Protein AF-X1JX09-F1 (afdb_monomer_lite)

pLDDT: mean 85.92, std 13.98, range [45.09, 95.94]

Organism: NCBI:txid412755

Foldseek 3Di:
DDDDDPVRVVLVVLVVCLVPDPVVPVPDDPVCCVVPNPDDDPDD

InterPro domains:
  IPR055190 ATP synthase A/B type, C-terminal domain [PF22919] (1-36)

Secondary structure (DSSP, 8-state):
-----HHHHHHHHHHHHTTS-GGG-TTS-HHHIIIIIT------

Structure (mmCIF, N/CA/C/O backbone):
data_AF-X1JX09-F1
#
_entry.id   AF-X1JX09-F1
#
loop_
_atom_site.group_PDB
_atom_site.id
_atom_site.type_symbol
_atom_site.label_atom_id
_atom_site.label_alt_id
_atom_site.label_comp_id
_atom_site.label_asym_id
_atom_site.label_entity_id
_atom_site.label_seq_id
_atom_site.pdbx_PDB_ins_code
_atom_site.Cartn_x
_atom_site.Cartn_y
_atom_site.Cartn_z
_atom_site.occupancy
_atom_site.B_iso_or_equiv
_atom_site.auth_seq_id
_atom_site.auth_comp_id
_atom_site.auth_asym_id
_atom_site.auth_atom_id
_atom_site.pdbx_PDB_model_num
ATOM 1 N N . ASN A 1 1 ? 4.250 -4.291 -24.864 1.00 59.44 1 ASN A N 1
ATOM 2 C CA . ASN A 1 1 ? 4.954 -4.681 -23.629 1.00 59.44 1 ASN A CA 1
ATOM 3 C C . ASN A 1 1 ? 5.652 -3.467 -23.087 1.00 59.44 1 ASN A C 1
ATOM 5 O O . ASN A 1 1 ? 6.505 -2.922 -23.772 1.00 59.44 1 ASN A O 1
ATOM 9 N N . GLU A 1 2 ? 5.218 -3.025 -21.917 1.00 85.12 2 GLU A N 1
ATOM 10 C CA . GLU A 1 2 ? 5.819 -1.923 -21.177 1.00 85.12 2 GLU A CA 1
ATOM 11 C C . GLU A 1 2 ? 6.534 -2.532 -19.971 1.00 85.12 2 GLU A C 1
ATOM 13 O O . GLU A 1 2 ? 5.957 -3.374 -19.279 1.00 85.12 2 GLU A O 1
ATOM 18 N N . ASN A 1 3 ? 7.794 -2.159 -19.764 1.00 91.62 3 ASN A N 1
ATOM 19 C CA . ASN A 1 3 ? 8.528 -2.542 -18.568 1.00 91.62 3 ASN A CA 1
ATOM 20 C C . ASN A 1 3 ? 8.232 -1.495 -17.502 1.00 91.62 3 ASN A C 1
ATOM 22 O O . ASN A 1 3 ? 8.456 -0.312 -17.744 1.00 91.62 3 ASN A O 1
ATOM 26 N N . ARG A 1 4 ? 7.732 -1.937 -16.349 1.00 91.56 4 ARG A N 1
ATOM 27 C CA . ARG A 1 4 ? 7.502 -1.078 -15.189 1.00 91.56 4 ARG A CA 1
ATOM 28 C C . ARG A 1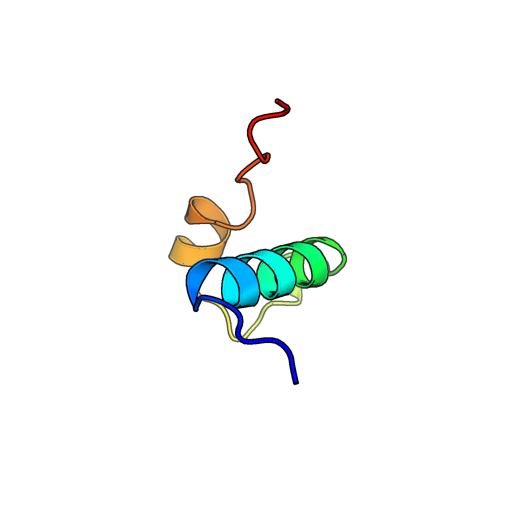 4 ? 8.492 -1.428 -14.106 1.00 91.56 4 ARG A C 1
ATOM 30 O O . ARG A 1 4 ? 8.725 -2.609 -13.839 1.00 91.56 4 ARG A O 1
ATOM 37 N N . GLU A 1 5 ? 9.017 -0.402 -13.460 1.00 95.94 5 GLU A N 1
ATOM 38 C CA . GLU A 1 5 ? 9.815 -0.590 -12.260 1.00 95.94 5 GLU A CA 1
ATOM 39 C C . GLU A 1 5 ? 8.934 -1.119 -11.120 1.00 95.94 5 GLU A C 1
ATOM 41 O O . GLU A 1 5 ? 7.711 -0.915 -11.070 1.00 95.94 5 GLU A O 1
ATOM 46 N N . ILE A 1 6 ? 9.554 -1.824 -10.174 1.00 94.81 6 ILE A N 1
ATOM 47 C CA . ILE A 1 6 ? 8.821 -2.410 -9.045 1.00 94.81 6 ILE A CA 1
ATOM 48 C C . ILE A 1 6 ? 8.136 -1.330 -8.195 1.00 94.81 6 ILE A C 1
ATOM 50 O O . ILE A 1 6 ? 7.023 -1.531 -7.711 1.00 94.81 6 ILE A O 1
ATOM 54 N N . GLU A 1 7 ? 8.764 -0.162 -8.065 1.00 93.12 7 GLU A N 1
ATOM 55 C CA . GLU A 1 7 ? 8.235 0.978 -7.315 1.00 93.12 7 GLU A CA 1
ATOM 56 C C . GLU A 1 7 ? 6.965 1.544 -7.952 1.00 93.12 7 GLU A C 1
ATOM 58 O O . GLU A 1 7 ? 6.000 1.834 -7.247 1.00 93.12 7 GLU A O 1
ATOM 63 N N . GLU A 1 8 ? 6.930 1.625 -9.283 1.00 92.62 8 GLU A N 1
ATOM 64 C CA . GLU A 1 8 ? 5.763 2.072 -10.041 1.00 92.62 8 GLU A CA 1
ATOM 65 C C . GLU A 1 8 ? 4.592 1.100 -9.851 1.00 92.62 8 GLU A C 1
ATOM 67 O O . GLU A 1 8 ? 3.473 1.502 -9.525 1.00 92.62 8 GLU A O 1
ATOM 72 N N . THR A 1 9 ? 4.865 -0.202 -9.965 1.00 94.50 9 THR A N 1
ATOM 73 C CA . THR A 1 9 ? 3.858 -1.255 -9.774 1.00 94.50 9 THR A CA 1
ATOM 74 C C . THR A 1 9 ? 3.273 -1.224 -8.359 1.00 94.50 9 THR A C 1
ATOM 76 O O . THR A 1 9 ? 2.052 -1.285 -8.183 1.00 94.50 9 THR A O 1
ATOM 79 N N . LEU A 1 10 ? 4.125 -1.093 -7.339 1.00 94.31 10 LEU A N 1
ATOM 80 C CA . LEU A 1 10 ? 3.692 -0.978 -5.946 1.00 94.31 10 LEU A CA 1
ATOM 81 C C . LEU A 1 10 ? 2.927 0.327 -5.692 1.00 94.31 10 LEU A C 1
ATOM 83 O O . LEU A 1 10 ? 1.916 0.310 -4.989 1.00 94.31 10 LEU A O 1
ATOM 87 N N . GLY A 1 11 ? 3.361 1.439 -6.290 1.00 93.00 11 GLY A N 1
ATOM 88 C CA . GLY A 1 11 ? 2.670 2.725 -6.225 1.00 93.00 11 GLY A CA 1
ATOM 89 C C . GLY A 1 11 ? 1.249 2.644 -6.783 1.00 93.00 11 GLY A C 1
ATOM 90 O O . GLY A 1 11 ? 0.302 3.074 -6.121 1.00 93.00 11 GLY A O 1
ATOM 91 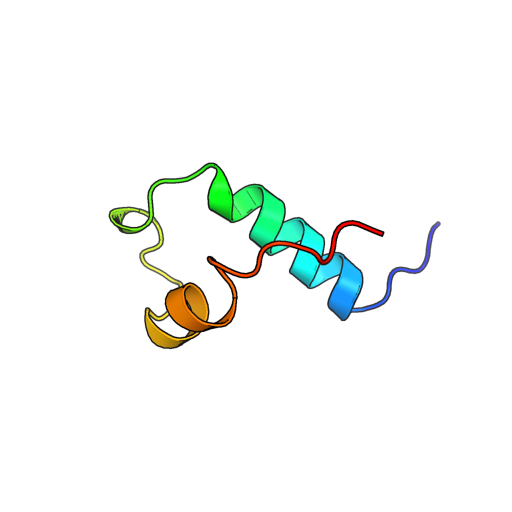N N . LEU A 1 12 ? 1.070 2.009 -7.947 1.00 93.31 12 LEU A N 1
ATOM 92 C CA . LEU A 1 12 ? -0.256 1.735 -8.509 1.00 93.31 12 LEU A CA 1
ATOM 93 C C . LEU A 1 12 ? -1.102 0.866 -7.570 1.00 93.31 12 LEU A C 1
ATOM 95 O O . LEU A 1 12 ? -2.268 1.180 -7.335 1.00 93.31 12 LEU A O 1
ATOM 99 N N . GLY A 1 13 ? -0.523 -0.189 -6.992 1.00 93.62 13 GLY A N 1
ATOM 100 C CA . GLY A 1 13 ? -1.211 -1.035 -6.015 1.00 93.62 13 GLY A CA 1
ATOM 101 C C . GLY A 1 13 ? -1.755 -0.233 -4.829 1.00 93.62 13 GLY A C 1
ATOM 102 O O . GLY A 1 13 ? -2.933 -0.341 -4.497 1.00 93.62 13 GLY A O 1
ATOM 103 N N . TRP A 1 14 ? -0.940 0.642 -4.239 1.00 93.25 14 TRP A N 1
ATOM 104 C CA . TRP A 1 14 ? -1.365 1.499 -3.128 1.00 93.25 14 TRP A CA 1
ATOM 105 C C . TRP A 1 14 ? -2.404 2.552 -3.528 1.00 93.25 14 TRP A C 1
ATOM 107 O O . TRP A 1 14 ? -3.316 2.819 -2.746 1.00 93.25 14 TRP A O 1
ATOM 117 N N . LYS A 1 15 ? -2.333 3.104 -4.749 1.00 92.06 15 LYS A N 1
ATOM 118 C CA . LYS A 1 15 ? -3.392 3.975 -5.296 1.00 92.06 15 LYS A CA 1
ATOM 119 C C . LYS A 1 15 ? -4.738 3.259 -5.343 1.00 92.06 15 LYS A C 1
ATOM 121 O O . LYS A 1 15 ? -5.751 3.857 -4.993 1.00 92.06 15 LYS A O 1
ATOM 126 N N . LEU A 1 16 ? -4.742 1.983 -5.728 1.00 92.94 16 LEU A N 1
ATOM 127 C CA . LEU A 1 16 ? -5.961 1.179 -5.751 1.00 92.94 16 LEU A CA 1
ATOM 128 C C . LEU A 1 16 ? -6.459 0.856 -4.335 1.00 92.94 16 LEU A C 1
ATOM 130 O O . LEU A 1 16 ? -7.646 0.997 -4.049 1.00 92.94 16 LEU A O 1
ATOM 134 N N . LEU A 1 17 ? -5.553 0.472 -3.430 1.00 92.44 17 LEU A N 1
ATOM 135 C CA . LEU A 1 17 ? -5.896 0.128 -2.046 1.00 92.44 17 LEU A CA 1
ATOM 136 C C . LEU A 1 17 ? -6.486 1.310 -1.261 1.00 92.44 17 LEU A C 1
ATOM 138 O O . LEU A 1 17 ? -7.341 1.084 -0.413 1.00 92.44 17 LEU A O 1
ATOM 142 N N . LYS A 1 18 ? -6.109 2.558 -1.578 1.00 89.00 18 LYS A N 1
ATOM 143 C CA . LYS A 1 18 ? -6.680 3.779 -0.970 1.00 89.00 18 LYS A CA 1
ATOM 144 C C . LYS A 1 18 ? -8.190 3.944 -1.181 1.00 89.00 18 LYS A C 1
ATOM 146 O O . LYS A 1 18 ? -8.824 4.681 -0.434 1.00 89.00 18 LYS A O 1
ATOM 151 N N . MET A 1 19 ? -8.773 3.284 -2.184 1.00 90.75 19 MET A N 1
ATOM 152 C CA . MET A 1 19 ? -10.224 3.316 -2.417 1.00 90.75 19 MET A CA 1
ATOM 153 C C . MET A 1 19 ? -10.995 2.380 -1.475 1.00 90.75 19 MET A C 1
ATOM 155 O O . MET A 1 19 ? -12.219 2.457 -1.399 1.00 90.75 19 MET A O 1
ATOM 159 N N . ILE A 1 20 ? -10.293 1.489 -0.770 1.00 90.88 20 ILE A N 1
ATOM 160 C CA . ILE A 1 20 ? -10.866 0.499 0.140 1.00 90.88 20 ILE A CA 1
ATOM 161 C C . ILE A 1 20 ? -10.680 0.995 1.588 1.00 90.88 20 ILE A C 1
ATOM 163 O O . ILE A 1 20 ? -9.592 1.462 1.930 1.00 90.88 20 ILE A O 1
ATOM 167 N N . PRO A 1 21 ? -11.694 0.888 2.470 1.00 91.69 21 PRO A N 1
ATOM 168 C CA . PRO A 1 21 ? -11.545 1.265 3.874 1.00 91.69 21 PRO A CA 1
ATOM 169 C C . PRO A 1 21 ? -10.434 0.471 4.574 1.00 91.69 21 PRO A C 1
ATOM 171 O O . PRO A 1 21 ? -10.372 -0.752 4.458 1.00 91.69 21 PRO A O 1
ATOM 174 N N . THR A 1 22 ? -9.605 1.144 5.376 1.00 89.94 22 THR A N 1
ATOM 175 C CA . THR A 1 22 ? -8.493 0.523 6.119 1.00 89.94 22 THR A CA 1
ATOM 176 C C . THR A 1 22 ? -8.879 -0.736 6.910 1.00 89.94 22 THR A C 1
ATOM 178 O O . THR A 1 22 ? -8.137 -1.715 6.833 1.00 89.94 22 THR A O 1
ATOM 181 N N . PRO A 1 23 ? -10.036 -0.797 7.611 1.00 93.88 23 PRO A N 1
ATOM 182 C CA . PRO A 1 23 ? -10.433 -2.003 8.338 1.00 93.88 23 PRO A CA 1
ATOM 183 C C . PRO A 1 23 ? -10.608 -3.248 7.456 1.00 93.88 23 PRO A C 1
ATOM 185 O O . PRO A 1 23 ? -10.541 -4.360 7.982 1.00 93.88 23 PRO A O 1
ATOM 188 N N . GLU A 1 24 ? -10.813 -3.091 6.146 1.00 94.88 24 GLU A N 1
ATOM 189 C CA . GLU A 1 24 ? -10.986 -4.189 5.184 1.00 94.88 24 GLU A CA 1
ATOM 190 C C . GLU A 1 24 ? -9.650 -4.753 4.670 1.00 94.88 24 GLU A C 1
ATOM 192 O O . GLU A 1 24 ? -9.602 -5.840 4.091 1.00 94.88 24 GLU A O 1
ATOM 197 N N . LEU A 1 25 ? -8.527 -4.077 4.935 1.00 94.25 25 LEU A N 1
ATOM 198 C CA . LEU A 1 25 ? -7.188 -4.493 4.509 1.00 94.25 25 LEU A CA 1
ATOM 199 C C . LEU A 1 25 ? -6.589 -5.584 5.419 1.00 94.25 25 LEU A C 1
ATOM 201 O O . LEU A 1 25 ? -5.458 -5.482 5.880 1.00 94.25 25 LEU A O 1
ATOM 205 N N . LYS A 1 26 ? -7.314 -6.690 5.635 1.00 94.44 26 LYS A N 1
ATOM 206 C CA . LYS A 1 26 ? -6.976 -7.762 6.605 1.00 94.44 26 LYS A CA 1
ATOM 207 C C . LYS A 1 26 ? -5.629 -8.467 6.394 1.00 94.44 26 LYS A C 1
ATOM 209 O O . LYS A 1 26 ? -5.195 -9.227 7.255 1.00 94.44 26 LYS A O 1
ATOM 214 N N . ARG A 1 27 ? -5.009 -8.304 5.223 1.00 95.88 27 ARG A N 1
ATOM 215 C CA . ARG A 1 27 ? -3.755 -8.977 4.832 1.00 95.88 27 ARG A CA 1
ATOM 216 C C . ARG A 1 27 ? -2.559 -8.032 4.749 1.00 95.88 27 ARG A C 1
ATOM 218 O O . ARG A 1 27 ? -1.460 -8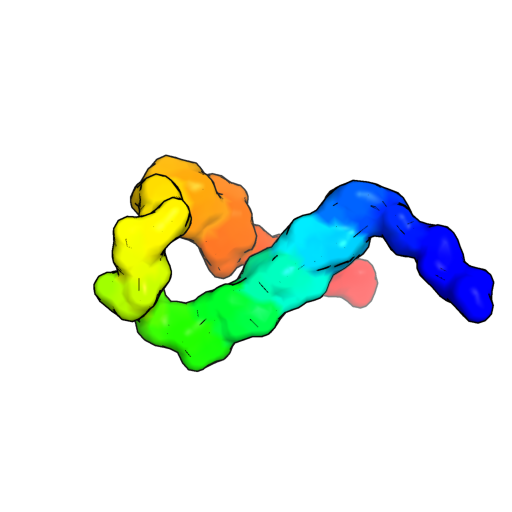.483 4.440 1.00 95.88 27 ARG A O 1
ATOM 225 N N . VAL A 1 28 ? -2.766 -6.745 5.002 1.00 93.44 28 VAL A N 1
ATOM 226 C CA . VAL A 1 28 ? -1.706 -5.741 5.021 1.00 93.44 28 VAL A 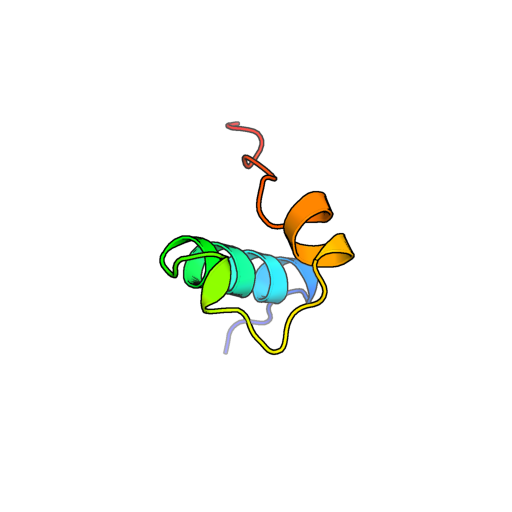CA 1
ATOM 227 C C . VAL A 1 28 ? -1.457 -5.386 6.477 1.00 93.44 28 VAL A C 1
ATOM 229 O O . VAL A 1 28 ? -2.400 -5.145 7.221 1.00 93.44 28 VAL A O 1
ATOM 232 N N . ARG A 1 29 ? -0.195 -5.409 6.906 1.00 95.19 29 ARG A N 1
ATOM 233 C CA . ARG A 1 29 ? 0.152 -5.025 8.278 1.00 95.19 29 ARG A CA 1
ATOM 234 C C . ARG A 1 29 ? -0.043 -3.526 8.460 1.00 95.19 29 ARG A C 1
ATOM 236 O O . ARG A 1 29 ? 0.329 -2.761 7.569 1.00 95.19 29 ARG A O 1
ATOM 243 N N . ASP A 1 30 ? -0.529 -3.132 9.631 1.00 91.88 30 ASP A N 1
ATOM 244 C CA . ASP A 1 30 ? -0.791 -1.730 9.972 1.00 91.88 30 ASP A CA 1
ATOM 245 C C . ASP A 1 30 ? 0.455 -0.850 9.774 1.00 91.88 30 ASP A C 1
ATOM 247 O O . ASP A 1 30 ? 0.361 0.216 9.174 1.00 91.88 30 ASP A O 1
ATOM 251 N N . GLU A 1 31 ? 1.647 -1.361 10.115 1.00 93.88 31 GLU A N 1
ATOM 252 C CA . GLU A 1 31 ? 2.940 -0.681 9.910 1.00 93.88 31 GLU A CA 1
ATOM 253 C C . GLU A 1 31 ? 3.180 -0.238 8.451 1.00 93.88 31 GLU A C 1
ATOM 255 O O . GLU A 1 31 ? 3.797 0.796 8.190 1.00 93.88 31 GLU A O 1
ATOM 260 N N . PHE A 1 32 ? 2.675 -0.996 7.472 1.00 93.38 32 PHE A N 1
ATOM 261 C CA . PHE A 1 32 ? 2.799 -0.661 6.055 1.00 93.38 32 PHE A CA 1
ATOM 262 C C . PHE A 1 32 ? 1.696 0.280 5.584 1.00 93.38 32 PHE A C 1
ATOM 264 O O . PHE A 1 32 ? 1.941 1.113 4.713 1.00 93.38 32 PHE A O 1
ATOM 271 N N . ILE A 1 33 ? 0.503 0.182 6.166 1.00 91.31 33 ILE A N 1
ATOM 272 C CA . ILE A 1 33 ? -0.593 1.113 5.892 1.00 91.31 33 ILE A CA 1
ATOM 273 C C . ILE A 1 33 ? -0.213 2.509 6.392 1.00 91.31 33 ILE A C 1
ATOM 275 O O . ILE A 1 33 ? -0.360 3.480 5.656 1.00 91.31 33 ILE A O 1
ATOM 279 N N . GLU A 1 34 ? 0.357 2.617 7.590 1.00 89.38 34 GLU A N 1
ATOM 280 C CA . GLU A 1 34 ? 0.844 3.886 8.136 1.00 89.38 34 GLU A CA 1
ATOM 281 C C . GLU A 1 34 ? 1.975 4.471 7.284 1.00 89.38 34 GLU A C 1
ATOM 283 O O . GLU A 1 34 ? 1.957 5.653 6.936 1.00 89.38 34 GLU A O 1
ATOM 288 N N . LYS A 1 35 ? 2.941 3.632 6.890 1.00 88.88 35 LYS A N 1
ATOM 289 C CA . LYS A 1 35 ? 4.127 4.071 6.147 1.00 88.88 35 LYS A CA 1
ATOM 290 C C . LYS A 1 35 ? 3.846 4.442 4.688 1.00 88.88 35 LYS A C 1
ATOM 292 O O . LYS A 1 35 ? 4.498 5.339 4.153 1.00 88.88 35 LYS A O 1
ATOM 297 N N . TYR A 1 36 ? 2.926 3.742 4.025 1.00 90.00 36 TYR A N 1
ATOM 298 C CA . TYR A 1 36 ? 2.722 3.853 2.575 1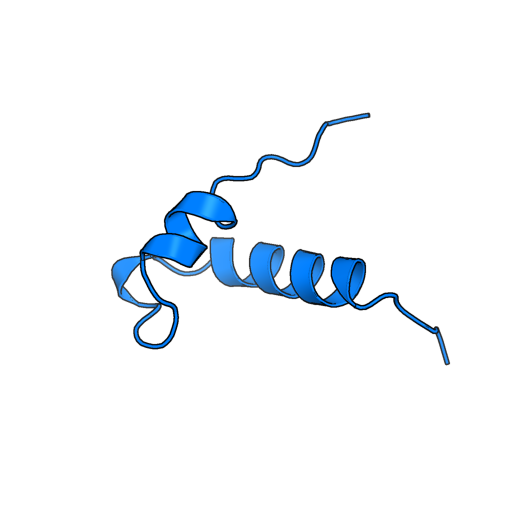.00 90.00 36 TYR A CA 1
ATOM 299 C C . TYR A 1 36 ? 1.303 4.281 2.177 1.00 90.00 36 TYR A C 1
ATOM 301 O O . TYR A 1 36 ? 1.129 4.893 1.123 1.00 90.00 36 TYR A O 1
ATOM 309 N N . GLY A 1 37 ? 0.296 4.030 3.016 1.00 80.81 37 GLY A N 1
ATOM 310 C CA . GLY A 1 37 ? -1.107 4.363 2.755 1.00 80.81 37 GLY A CA 1
ATOM 311 C C . GLY A 1 37 ? -1.418 5.861 2.820 1.00 80.81 37 GLY A C 1
ATOM 312 O O . GLY A 1 37 ? -2.239 6.331 2.042 1.00 80.81 37 GLY A O 1
ATOM 313 N N . ASN A 1 38 ? -0.708 6.633 3.649 1.00 71.88 38 ASN A N 1
ATOM 314 C CA . ASN A 1 38 ? -0.873 8.093 3.760 1.00 71.88 38 ASN A CA 1
ATOM 315 C C . ASN A 1 38 ? 0.168 8.898 2.971 1.00 71.88 38 ASN A C 1
ATOM 317 O O . ASN A 1 38 ? 0.270 10.112 3.133 1.00 71.88 38 ASN A O 1
ATOM 321 N N . ARG A 1 39 ? 0.954 8.247 2.106 1.00 66.44 39 ARG A N 1
ATOM 322 C CA . ARG A 1 39 ? 1.897 8.959 1.242 1.00 66.44 39 ARG A CA 1
ATOM 323 C C . ARG A 1 39 ? 1.085 9.735 0.201 1.00 66.44 39 ARG A C 1
ATOM 325 O O . ARG A 1 39 ? 0.557 9.138 -0.742 1.00 66.44 39 ARG A O 1
ATOM 332 N N . GLU A 1 40 ? 0.892 11.036 0.410 1.00 58.81 40 GLU A N 1
ATOM 333 C CA . GLU A 1 40 ? 0.536 11.935 -0.687 1.00 58.81 40 GLU A CA 1
ATOM 334 C C . GLU A 1 40 ? 1.718 11.939 -1.658 1.00 58.81 40 GLU A C 1
ATOM 336 O O . GLU A 1 40 ? 2.877 12.008 -1.240 1.00 58.81 40 GLU A O 1
ATOM 341 N N . GLU A 1 41 ? 1.443 11.760 -2.950 1.00 60.19 41 GLU A N 1
ATOM 342 C CA . GLU A 1 41 ? 2.494 11.937 -3.948 1.00 60.19 41 GLU A CA 1
ATOM 343 C C . GLU A 1 41 ? 2.944 13.400 -3.885 1.00 60.19 41 GLU A C 1
ATOM 345 O O . GLU A 1 41 ? 2.080 14.277 -3.767 1.00 60.19 41 GLU A O 1
ATOM 350 N N . PRO A 1 42 ? 4.257 13.693 -3.942 1.00 50.97 42 PRO A N 1
ATOM 351 C CA . PRO A 1 42 ? 4.694 15.054 -4.193 1.00 50.97 42 PRO A CA 1
ATOM 352 C C . PRO A 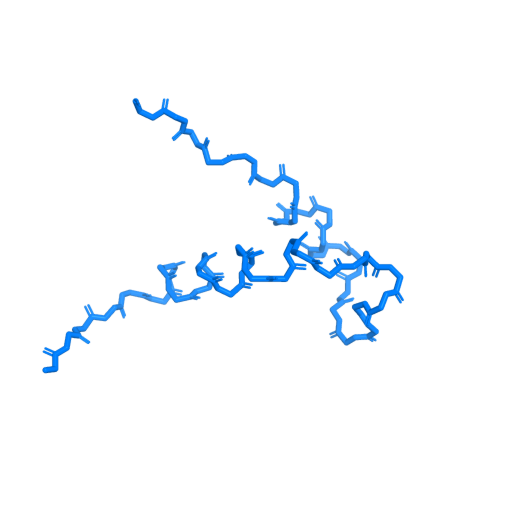1 42 ? 3.993 15.507 -5.474 1.00 50.97 42 PRO A C 1
ATOM 354 O O . PRO A 1 42 ? 4.172 14.893 -6.525 1.00 50.97 42 PRO A O 1
ATOM 357 N N . LYS A 1 43 ? 3.128 16.518 -5.370 1.00 49.62 43 LYS A N 1
ATOM 358 C CA . LYS A 1 43 ? 2.596 17.191 -6.552 1.00 49.62 43 LYS A CA 1
ATOM 359 C C . LYS A 1 43 ? 3.769 17.971 -7.141 1.00 49.62 43 LYS A C 1
ATOM 361 O O . LYS A 1 43 ? 4.198 18.941 -6.517 1.00 49.62 43 LYS A O 1
ATOM 366 N N . GLU A 1 44 ? 4.329 17.477 -8.243 1.00 45.09 44 GLU A N 1
ATOM 367 C CA . GLU A 1 44 ? 5.178 18.281 -9.134 1.00 45.09 44 GLU A CA 1
ATOM 368 C C . GLU A 1 44 ? 4.391 19.462 -9.714 1.00 45.09 44 GLU A C 1
ATOM 370 O O . GLU A 1 44 ? 3.173 19.298 -9.979 1.00 45.09 44 GLU A O 1
#

Sequence (44 aa):
NENREIEETLGLGWKLLKMIPTPELKRVRDEFIEKYGNREEPKE

Radius of gyration: 11.81 Å; chains: 1; bounding box: 21×27×34 Å